Protein AF-A0A3C0AG77-F1 (afdb_monomer_lite)

Radius of gyration: 23.69 Å; chains: 1; bounding box: 54×22×55 Å

Secondary structure (DSSP, 8-state):
-PPP--------PPSS--------SS-EEEEETTEEEEEEPPP---S-TT-PPPPP-TTS-TTPPPPPTT--

Sequence (72 aa):
DPFLVRALSHVVIPKGKKRILVRARNASRLYIDEKLVAETGFHNISSSAHGHVYEVDRSLSPDIRPLHRGDQ

pLDDT: mean 85.44, std 11.72, range [55.78, 97.38]

Foldseek 3Di:
DDDDDDDDDDDDDDDDDDDDDDDDPAWDFDDDPNDTDDIDHGDPDDPDPQPDQDDDPCVVPVPDDRDDRPDD

Structure (mmCIF, N/CA/C/O backbone):
data_AF-A0A3C0AG77-F1
#
_entry.id   AF-A0A3C0AG77-F1
#
loop_
_atom_site.group_PDB
_atom_site.id
_atom_site.type_symbol
_atom_site.label_atom_id
_atom_site.label_alt_id
_atom_site.label_comp_id
_atom_site.label_asym_id
_atom_site.label_entity_id
_atom_site.label_seq_id
_atom_site.pdbx_PDB_ins_code
_atom_site.Cartn_x
_atom_site.Cartn_y
_atom_site.Cartn_z
_atom_site.occupancy
_atom_site.B_iso_or_equiv
_atom_site.auth_seq_id
_atom_site.auth_comp_id
_atom_site.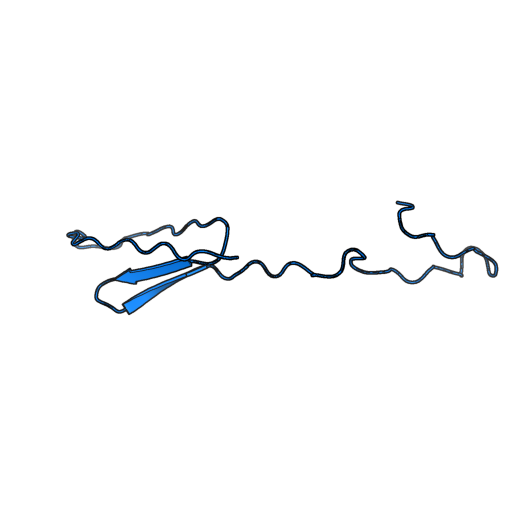auth_asym_id
_atom_site.auth_atom_id
_atom_site.pdbx_PDB_model_num
ATOM 1 N N . ASP A 1 1 ? -3.808 -8.916 -15.059 1.00 59.50 1 ASP A N 1
ATOM 2 C CA . ASP A 1 1 ? -4.945 -8.183 -14.469 1.00 59.50 1 ASP A CA 1
ATOM 3 C C . ASP A 1 1 ? -4.722 -7.853 -13.006 1.00 59.50 1 ASP A C 1
ATOM 5 O O . ASP A 1 1 ? -4.417 -8.757 -12.230 1.00 59.50 1 ASP A O 1
ATOM 9 N N . PRO A 1 2 ? -4.818 -6.575 -12.606 1.00 73.00 2 PRO A N 1
ATOM 10 C CA . PRO A 1 2 ? -4.877 -6.221 -11.197 1.00 73.00 2 PRO A CA 1
ATOM 11 C C . PRO A 1 2 ? -6.234 -6.648 -10.624 1.00 73.00 2 PRO A C 1
ATOM 13 O O . PRO A 1 2 ? -7.278 -6.343 -11.194 1.00 73.00 2 PRO A O 1
ATOM 16 N N . PHE A 1 3 ? -6.227 -7.331 -9.482 1.00 83.56 3 PHE A N 1
ATOM 17 C CA . PHE A 1 3 ? -7.441 -7.617 -8.721 1.00 83.56 3 PHE A CA 1
ATOM 18 C C . PHE A 1 3 ? -7.552 -6.654 -7.535 1.00 83.56 3 PHE A C 1
ATOM 20 O O . PHE A 1 3 ? -6.550 -6.284 -6.919 1.00 83.56 3 PHE A O 1
ATOM 27 N N . LEU A 1 4 ? -8.779 -6.240 -7.218 1.00 88.19 4 LEU A N 1
ATOM 28 C CA . LEU A 1 4 ? -9.084 -5.411 -6.055 1.00 88.19 4 LEU A CA 1
ATOM 29 C C . LEU A 1 4 ? -9.569 -6.303 -4.912 1.00 88.19 4 LEU A C 1
ATOM 31 O O . LEU A 1 4 ? -10.555 -7.020 -5.060 1.00 88.19 4 LEU A O 1
ATOM 35 N N . VAL A 1 5 ? -8.916 -6.205 -3.756 1.00 91.88 5 VAL A N 1
ATOM 36 C CA . VAL A 1 5 ? -9.392 -6.818 -2.511 1.00 91.88 5 VAL A CA 1
ATOM 37 C C . VAL A 1 5 ? -9.969 -5.726 -1.622 1.00 91.88 5 VAL A C 1
ATOM 39 O O . VAL A 1 5 ? -9.317 -4.709 -1.386 1.00 91.88 5 VAL A O 1
ATOM 42 N N . ARG A 1 6 ? -11.184 -5.941 -1.111 1.00 94.12 6 ARG A N 1
ATOM 43 C CA . ARG A 1 6 ? -11.839 -5.039 -0.160 1.00 94.12 6 ARG A CA 1
ATOM 44 C C . ARG A 1 6 ? -12.226 -5.807 1.099 1.00 94.12 6 ARG A C 1
ATOM 46 O O . ARG A 1 6 ? -12.938 -6.801 1.012 1.00 94.12 6 ARG A O 1
ATOM 53 N N . ALA A 1 7 ? -11.785 -5.314 2.250 1.00 93.88 7 ALA A N 1
ATOM 54 C CA . ALA A 1 7 ? -12.163 -5.818 3.565 1.00 93.88 7 ALA A CA 1
ATOM 55 C C . ALA A 1 7 ? -12.806 -4.683 4.369 1.00 93.88 7 ALA A C 1
ATOM 57 O O . ALA A 1 7 ? -12.318 -3.554 4.335 1.00 93.88 7 ALA A O 1
ATOM 58 N N . LEU A 1 8 ? -13.906 -4.982 5.061 1.00 96.25 8 LEU A N 1
ATOM 59 C CA . LEU A 1 8 ? -14.600 -4.045 5.941 1.00 96.25 8 LEU A CA 1
ATOM 60 C C . LEU A 1 8 ? -14.853 -4.711 7.289 1.00 96.25 8 LEU A C 1
ATOM 62 O O . LEU A 1 8 ? -15.140 -5.905 7.358 1.00 96.25 8 LEU A O 1
ATOM 66 N N . SER A 1 9 ? -14.771 -3.923 8.352 1.00 95.94 9 SER A N 1
ATOM 67 C CA . SER A 1 9 ? -15.092 -4.357 9.708 1.00 95.94 9 SER A CA 1
ATOM 68 C C . SER A 1 9 ? -15.523 -3.161 10.542 1.00 95.94 9 SER A C 1
ATOM 70 O O . SER A 1 9 ? -14.962 -2.077 10.385 1.00 95.94 9 SER A O 1
ATOM 72 N N . HIS A 1 10 ? -16.440 -3.373 11.482 1.00 97.12 10 HIS A N 1
ATOM 73 C CA . HIS A 1 10 ? -16.709 -2.404 12.540 1.00 97.12 10 HIS A CA 1
ATOM 74 C C . HIS A 1 10 ? -15.714 -2.615 13.682 1.00 97.12 10 HIS A C 1
ATOM 76 O O . HIS A 1 10 ? -15.641 -3.703 14.251 1.00 97.12 10 HIS A O 1
ATOM 82 N N . VAL A 1 11 ? -14.936 -1.582 14.009 1.00 94.56 11 VAL A N 1
ATOM 83 C CA . VAL A 1 11 ? -13.920 -1.626 15.069 1.00 94.56 11 VAL A CA 1
ATOM 84 C C . VAL A 1 11 ? -14.055 -0.386 15.939 1.00 94.56 11 VAL A C 1
ATOM 86 O O . VAL A 1 11 ? -14.159 0.728 15.433 1.00 94.56 11 VAL A O 1
ATOM 89 N N . VAL A 1 12 ? -14.010 -0.570 17.257 1.00 95.75 12 VAL A N 1
ATOM 90 C CA . VAL A 1 12 ? -13.938 0.544 18.205 1.00 95.75 12 VAL A CA 1
ATOM 91 C C . VAL A 1 12 ? -12.483 0.988 18.329 1.00 95.75 12 VAL A C 1
ATOM 93 O O . VAL A 1 12 ? -11.647 0.248 18.845 1.00 95.75 12 VAL A O 1
ATOM 96 N N . ILE A 1 13 ? -12.175 2.207 17.885 1.00 93.06 13 ILE A N 1
ATOM 97 C CA . ILE A 1 13 ? -10.870 2.836 18.119 1.00 93.06 13 ILE A CA 1
ATOM 98 C C . ILE A 1 13 ? -10.951 3.603 19.448 1.00 93.06 13 ILE A C 1
ATOM 100 O O . ILE A 1 13 ? -11.736 4.548 19.553 1.00 93.06 13 ILE A O 1
ATOM 104 N N . PRO A 1 14 ? -10.165 3.241 20.483 1.00 95.50 14 PRO A N 1
ATOM 105 C CA . PRO A 1 14 ? -10.212 3.935 21.765 1.00 95.50 14 PRO A CA 1
ATOM 106 C C . PRO A 1 14 ? -9.870 5.419 21.621 1.00 95.50 14 PRO A C 1
ATOM 108 O O . PRO A 1 14 ? -9.104 5.804 20.737 1.00 95.50 14 PRO A O 1
ATOM 111 N N . LYS A 1 15 ? -10.349 6.251 22.547 1.00 95.44 15 LYS A N 1
ATOM 112 C CA . LYS A 1 15 ? -10.012 7.682 22.567 1.00 95.44 15 LYS A CA 1
ATOM 113 C C . LYS A 1 15 ? -8.490 7.915 22.654 1.00 95.44 15 LYS A C 1
ATOM 115 O O . LYS A 1 15 ? -7.718 7.055 23.097 1.00 95.44 15 LYS A O 1
ATOM 120 N N . GLY A 1 16 ? -8.061 9.100 22.219 1.00 97.19 16 GLY A N 1
ATOM 121 C CA . GLY A 1 16 ? -6.665 9.550 22.236 1.00 97.19 16 GLY A CA 1
ATOM 122 C C . GLY A 1 16 ? -5.940 9.405 20.894 1.00 97.19 16 GLY A C 1
ATOM 123 O O . GLY A 1 16 ? -6.454 8.816 19.947 1.00 97.19 16 GLY A O 1
ATOM 124 N N . LYS A 1 17 ? -4.723 9.956 20.812 1.00 96.19 17 LYS A N 1
ATOM 125 C CA . LYS A 1 17 ? -3.917 9.971 19.582 1.00 96.19 17 LYS A CA 1
ATOM 126 C C . LYS A 1 17 ? -3.524 8.550 19.172 1.00 96.19 17 LYS A C 1
ATOM 128 O O . LYS A 1 17 ? -2.974 7.804 19.981 1.00 96.19 17 LYS A O 1
ATOM 133 N N . LYS A 1 18 ? -3.777 8.195 17.911 1.00 94.69 18 LYS A N 1
ATOM 134 C CA . LYS A 1 18 ? -3.395 6.906 17.318 1.00 94.69 18 LYS A CA 1
ATOM 135 C C . LYS A 1 18 ? -2.423 7.115 16.164 1.00 94.69 18 LYS A C 1
ATOM 137 O O . LYS A 1 18 ? -2.407 8.170 15.535 1.00 94.69 18 LYS A O 1
ATOM 142 N N . ARG A 1 19 ? -1.606 6.098 15.902 1.00 95.44 19 ARG A N 1
ATOM 143 C CA . ARG A 1 19 ? -0.733 6.006 14.728 1.00 95.44 19 ARG A CA 1
ATOM 144 C C . ARG A 1 19 ? -1.128 4.743 13.981 1.00 95.44 19 ARG A C 1
ATOM 146 O O . ARG A 1 19 ? -1.060 3.662 14.555 1.00 95.44 19 ARG A O 1
ATOM 153 N N . ILE A 1 20 ? -1.563 4.896 12.738 1.00 94.06 20 ILE A N 1
ATOM 154 C CA . ILE A 1 20 ? -1.962 3.789 11.869 1.00 94.06 20 ILE A CA 1
ATOM 155 C C . ILE A 1 20 ? -0.916 3.684 10.762 1.00 94.06 20 ILE A C 1
ATOM 157 O O . ILE A 1 20 ? -0.575 4.692 10.146 1.00 94.06 20 ILE A O 1
ATOM 161 N N . LEU A 1 21 ? -0.389 2.481 10.535 1.00 95.25 21 LEU A N 1
ATOM 162 C CA . LEU A 1 21 ? 0.526 2.192 9.436 1.00 95.25 21 LEU A CA 1
ATOM 163 C C . LEU A 1 21 ? -0.232 1.420 8.361 1.00 95.25 21 LEU A C 1
ATOM 165 O O . LEU A 1 21 ? -0.706 0.314 8.610 1.00 95.25 21 LEU A O 1
ATOM 169 N N . VAL A 1 22 ? -0.299 1.987 7.161 1.00 95.06 22 VAL A N 1
ATOM 170 C CA . VAL A 1 22 ? -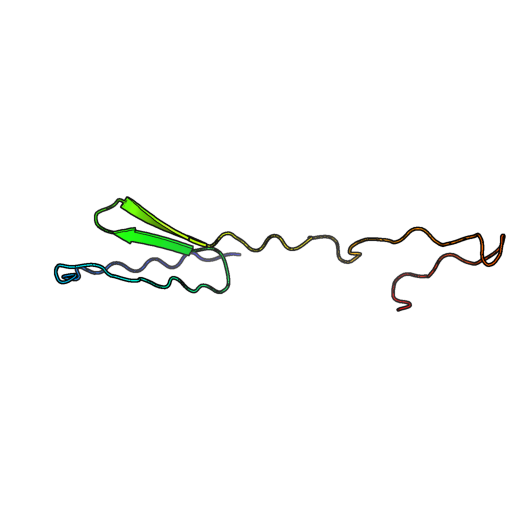0.779 1.284 5.972 1.00 95.06 22 VAL A CA 1
ATOM 171 C C . VAL A 1 22 ? 0.440 0.803 5.195 1.00 95.06 22 VAL A C 1
ATOM 173 O O . VAL A 1 22 ? 1.275 1.607 4.784 1.00 95.06 22 VAL A O 1
ATOM 176 N N . ARG A 1 23 ? 0.559 -0.514 5.011 1.00 93.94 23 ARG A N 1
ATOM 177 C CA . ARG A 1 23 ? 1.612 -1.135 4.203 1.00 93.94 23 ARG A CA 1
ATOM 178 C C . ARG A 1 23 ? 0.963 -1.993 3.135 1.00 93.94 23 ARG A C 1
ATOM 180 O O . ARG A 1 23 ? 0.232 -2.927 3.446 1.00 93.94 23 ARG A O 1
ATOM 187 N N . ALA A 1 24 ? 1.283 -1.704 1.885 1.00 91.12 24 ALA A N 1
ATOM 188 C CA . ALA A 1 24 ? 0.822 -2.470 0.744 1.00 91.12 24 ALA A CA 1
ATOM 189 C C . ALA A 1 24 ? 1.978 -2.673 -0.230 1.00 91.12 24 ALA A C 1
ATOM 191 O O . ALA A 1 24 ? 2.889 -1.848 -0.305 1.00 91.12 24 ALA A O 1
ATOM 192 N N . ARG A 1 25 ? 1.952 -3.791 -0.967 1.00 88.12 25 ARG A N 1
ATOM 193 C CA . ARG A 1 25 ? 2.915 -4.011 -2.050 1.00 88.12 25 ARG A CA 1
ATOM 194 C C . ARG A 1 25 ? 2.674 -3.029 -3.191 1.00 88.12 25 ARG A C 1
ATOM 196 O O . ARG A 1 25 ? 3.634 -2.643 -3.817 1.00 88.12 25 ARG A O 1
ATOM 203 N N . ASN A 1 26 ? 1.427 -2.651 -3.464 1.00 88.81 26 ASN A N 1
ATOM 204 C CA . ASN A 1 26 ? 1.048 -1.687 -4.501 1.00 88.81 26 ASN A CA 1
ATOM 205 C C . ASN A 1 26 ? 0.132 -0.610 -3.883 1.00 88.81 26 ASN A C 1
ATOM 207 O O . ASN A 1 26 ? 0.185 -0.385 -2.671 1.00 88.81 26 ASN A O 1
ATOM 211 N N . ALA A 1 27 ? -0.725 0.032 -4.676 1.00 93.38 27 ALA A N 1
ATOM 212 C CA . ALA A 1 27 ? -1.681 1.002 -4.158 1.00 93.38 27 ALA A CA 1
ATOM 213 C C . ALA A 1 27 ? -2.654 0.408 -3.127 1.00 93.38 27 ALA A C 1
ATOM 215 O O . ALA A 1 27 ? -3.056 -0.755 -3.215 1.00 93.38 27 ALA A O 1
ATOM 216 N N . SER A 1 28 ? -3.061 1.234 -2.168 1.00 95.25 28 SER A N 1
ATOM 217 C CA . SER A 1 28 ? -4.059 0.904 -1.150 1.00 95.25 28 SER A CA 1
ATOM 218 C C . SER A 1 28 ? -4.777 2.163 -0.680 1.00 95.25 28 SER A C 1
ATOM 220 O O . SER A 1 28 ? -4.250 3.267 -0.804 1.00 95.25 28 SER A O 1
ATOM 222 N N . ARG 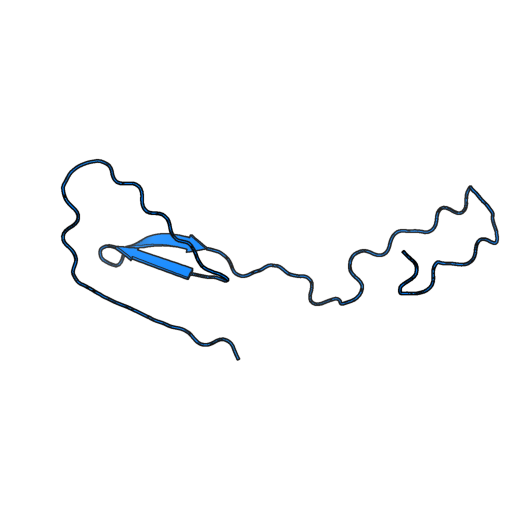A 1 29 ? -5.983 1.997 -0.131 1.00 96.62 29 ARG A N 1
ATOM 223 C CA . ARG A 1 29 ? -6.766 3.075 0.483 1.00 96.62 29 ARG A CA 1
ATOM 224 C C . ARG A 1 29 ? -7.346 2.590 1.803 1.00 96.62 29 ARG A C 1
ATOM 226 O O . ARG A 1 29 ? -7.924 1.504 1.851 1.00 96.62 29 ARG A O 1
ATOM 233 N N . LEU A 1 30 ? -7.207 3.400 2.849 1.00 96.69 30 LEU A N 1
ATOM 234 C CA . LEU A 1 30 ? -7.831 3.182 4.150 1.00 96.69 30 LEU A CA 1
ATOM 235 C C . LEU A 1 30 ? -8.921 4.227 4.375 1.00 96.69 30 LEU A C 1
ATOM 237 O O . LEU A 1 30 ? -8.652 5.430 4.349 1.00 96.69 30 LEU A O 1
ATOM 241 N N . TYR A 1 31 ? -10.126 3.744 4.660 1.00 97.38 31 TYR A N 1
ATOM 242 C CA . TYR A 1 31 ? -11.263 4.568 5.045 1.00 97.38 31 TYR A CA 1
ATOM 243 C C . TYR A 1 31 ? -11.601 4.325 6.517 1.00 97.38 31 TYR A C 1
ATOM 245 O O . TYR A 1 31 ? -11.602 3.178 6.965 1.00 97.38 31 TYR A O 1
ATOM 253 N N . ILE A 1 32 ? -11.891 5.393 7.257 1.00 96.19 32 ILE A N 1
ATOM 254 C CA . ILE A 1 32 ? -12.459 5.344 8.612 1.00 96.19 32 ILE A CA 1
ATOM 255 C C . ILE A 1 32 ? -13.676 6.252 8.597 1.00 96.19 32 ILE A C 1
ATOM 257 O O . ILE A 1 32 ? -13.554 7.402 8.180 1.00 96.19 32 ILE A O 1
ATOM 261 N N . ASP A 1 33 ? -14.831 5.728 9.006 1.00 95.75 33 ASP A N 1
ATOM 262 C CA . ASP A 1 33 ? -16.106 6.454 8.981 1.00 95.75 33 ASP A CA 1
ATOM 263 C C . ASP A 1 33 ? -16.346 7.122 7.615 1.00 95.75 33 ASP A C 1
ATOM 265 O O . ASP A 1 33 ? -16.575 8.323 7.508 1.00 95.75 33 ASP A O 1
ATOM 269 N N . GLU A 1 34 ? -16.171 6.329 6.549 1.00 95.44 34 GLU A N 1
ATOM 270 C CA . GLU A 1 34 ? -16.310 6.724 5.135 1.00 95.44 34 GLU A CA 1
ATOM 271 C C . GLU A 1 34 ? -15.312 7.783 4.632 1.00 95.44 34 GLU A C 1
ATOM 273 O O . GLU A 1 34 ? -15.282 8.112 3.444 1.00 95.44 34 GLU A O 1
ATOM 278 N N . LYS A 1 35 ? -14.407 8.261 5.488 1.00 96.75 35 LYS A N 1
ATOM 279 C CA . LYS A 1 35 ? -13.387 9.247 5.135 1.00 96.75 35 LYS A CA 1
ATOM 280 C C . LYS A 1 35 ? -12.074 8.575 4.748 1.00 96.75 35 LYS A C 1
ATOM 282 O O . LYS A 1 35 ? -11.555 7.752 5.499 1.00 96.75 35 LYS A O 1
ATOM 287 N N . LEU A 1 36 ? -11.492 8.968 3.612 1.00 97.12 36 LEU A N 1
ATOM 288 C CA . LEU A 1 36 ? -10.131 8.567 3.241 1.00 97.12 36 LEU A CA 1
ATOM 289 C C . LEU A 1 36 ? -9.138 9.169 4.244 1.00 97.12 36 LEU A C 1
ATOM 291 O O . LEU A 1 36 ? -9.022 10.390 4.351 1.00 97.12 36 LEU A O 1
ATOM 295 N N . VAL A 1 37 ? -8.437 8.313 4.986 1.00 96.19 37 VAL A N 1
ATOM 296 C CA . VAL A 1 37 ? -7.479 8.743 6.021 1.00 96.19 37 VAL A CA 1
ATOM 297 C C . VAL A 1 37 ? -6.025 8.487 5.639 1.00 96.19 37 VAL A C 1
ATOM 299 O O . VAL A 1 37 ? -5.135 9.137 6.180 1.00 96.19 37 VAL A O 1
ATOM 302 N 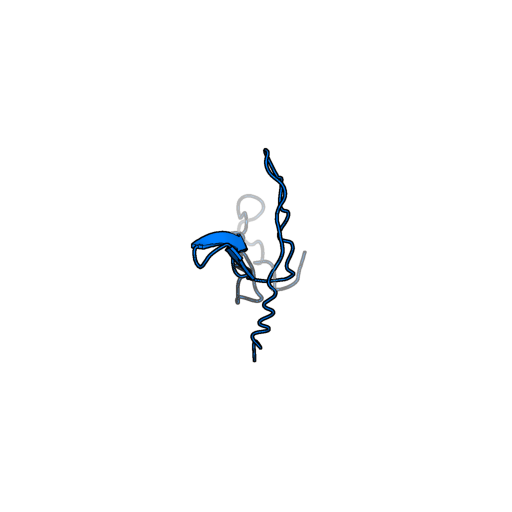N . ALA A 1 38 ? -5.776 7.541 4.732 1.00 96.12 38 ALA A N 1
ATOM 303 C CA . ALA A 1 38 ? -4.447 7.222 4.227 1.00 96.12 38 ALA A CA 1
ATOM 304 C C . ALA A 1 38 ? -4.542 6.481 2.890 1.00 96.12 38 ALA A C 1
ATOM 306 O O . ALA A 1 38 ? -5.474 5.704 2.661 1.00 96.12 38 ALA A O 1
ATOM 307 N N . GLU A 1 39 ? -3.537 6.670 2.042 1.00 96.38 39 GLU A N 1
ATOM 308 C CA . GLU A 1 39 ? -3.372 5.917 0.804 1.00 96.38 39 GLU A CA 1
ATOM 309 C C . GLU A 1 39 ? -1.898 5.647 0.502 1.00 96.38 39 GLU A C 1
ATOM 311 O O . GLU A 1 39 ? -1.004 6.366 0.953 1.00 96.38 39 GLU A O 1
ATOM 316 N N . THR A 1 40 ? -1.657 4.594 -0.274 1.00 94.44 40 THR A N 1
ATOM 317 C CA . THR A 1 40 ? -0.382 4.361 -0.954 1.00 94.44 40 THR A CA 1
ATOM 318 C C . THR A 1 40 ? -0.615 4.440 -2.456 1.00 94.44 40 THR A C 1
ATOM 320 O O . THR A 1 40 ? -1.633 3.958 -2.957 1.00 94.44 40 THR A O 1
ATOM 323 N N . GLY A 1 41 ? 0.319 5.056 -3.179 1.00 91.56 41 GLY A N 1
ATOM 324 C CA . GLY A 1 41 ? 0.253 5.165 -4.633 1.00 91.56 41 GLY A CA 1
ATOM 325 C C . GLY A 1 41 ? 0.536 3.840 -5.337 1.00 91.56 41 GLY A C 1
ATOM 326 O O . GLY A 1 41 ? 1.082 2.900 -4.753 1.00 91.56 41 GLY A O 1
ATOM 327 N N . PHE A 1 42 ? 0.182 3.779 -6.619 1.00 89.44 42 PHE A N 1
ATOM 328 C CA . PHE A 1 42 ? 0.667 2.711 -7.485 1.00 89.44 42 PHE A CA 1
ATOM 329 C C . PHE A 1 42 ? 2.171 2.853 -7.688 1.00 89.44 42 PHE A C 1
ATOM 331 O O . PHE A 1 42 ? 2.715 3.959 -7.638 1.00 89.44 42 PHE A O 1
ATOM 338 N N . HIS A 1 43 ? 2.843 1.737 -7.958 1.00 85.00 43 HIS A N 1
ATOM 339 C CA . HIS A 1 43 ? 4.222 1.824 -8.407 1.00 85.00 43 HIS A CA 1
ATOM 340 C C . HIS A 1 43 ? 4.307 2.662 -9.684 1.00 85.00 43 HIS A C 1
ATOM 342 O O . HIS A 1 43 ? 3.633 2.367 -10.670 1.00 85.00 43 HIS A O 1
ATOM 348 N N . ASN A 1 44 ? 5.185 3.659 -9.673 1.00 83.44 44 ASN A N 1
ATOM 349 C CA . ASN A 1 44 ? 5.559 4.402 -10.865 1.00 83.44 44 ASN 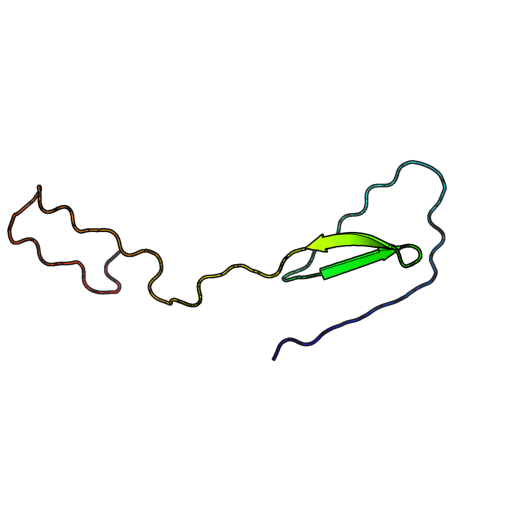A CA 1
ATOM 350 C C . ASN A 1 44 ? 6.851 3.804 -11.433 1.00 83.44 44 ASN A C 1
ATOM 352 O O . ASN A 1 44 ? 7.931 4.375 -11.297 1.00 83.44 44 ASN A O 1
ATOM 356 N N . ILE A 1 45 ? 6.745 2.583 -11.958 1.00 79.12 45 ILE A N 1
ATOM 357 C CA . ILE A 1 45 ? 7.864 1.897 -12.608 1.00 79.12 45 ILE A CA 1
ATOM 358 C C . ILE A 1 45 ? 7.784 2.205 -14.096 1.00 79.12 45 ILE A C 1
ATOM 360 O O . ILE A 1 45 ? 6.713 2.087 -14.692 1.00 79.12 45 ILE A O 1
ATOM 364 N N . SER A 1 46 ? 8.917 2.575 -14.690 1.00 76.88 46 SER A N 1
ATOM 365 C CA . SER A 1 46 ? 9.015 2.730 -16.137 1.00 76.88 46 SER A CA 1
ATOM 366 C C . SER A 1 46 ? 8.564 1.444 -16.828 1.00 76.88 46 SER A C 1
ATOM 368 O O . SER A 1 46 ? 9.023 0.354 -16.486 1.00 76.88 46 SER A O 1
ATOM 370 N N . SER A 1 47 ? 7.683 1.573 -17.819 1.00 73.25 47 SER A N 1
ATOM 371 C CA . SER A 1 47 ? 7.349 0.475 -18.729 1.00 73.25 47 SER A CA 1
ATOM 372 C C . SER A 1 47 ? 8.451 0.228 -19.765 1.00 73.25 47 SER A C 1
ATOM 374 O O . SER A 1 47 ? 8.421 -0.785 -20.461 1.00 73.25 47 SER A O 1
ATOM 376 N N . SER A 1 48 ? 9.434 1.132 -19.873 1.00 77.81 48 SER A N 1
ATOM 377 C CA . SER A 1 48 ? 10.593 0.951 -20.741 1.00 77.81 48 SER A CA 1
ATOM 378 C C . SER A 1 48 ? 11.571 -0.027 -20.103 1.00 77.81 48 SER A C 1
ATOM 380 O O . SER A 1 48 ? 12.157 0.252 -19.057 1.00 77.81 48 SER A O 1
ATOM 382 N N . ALA A 1 49 ? 11.825 -1.134 -20.797 1.00 69.25 49 ALA A N 1
ATOM 383 C CA . ALA A 1 49 ? 12.884 -2.076 -20.447 1.00 69.25 49 ALA A CA 1
ATOM 384 C C . ALA A 1 49 ? 14.303 -1.498 -20.643 1.00 69.25 49 ALA A C 1
ATOM 386 O O . ALA A 1 49 ? 15.283 -2.187 -20.377 1.00 69.25 49 ALA A O 1
ATOM 387 N N . HIS A 1 50 ? 14.437 -0.262 -21.143 1.00 72.94 50 HIS A N 1
ATOM 388 C CA . HIS A 1 50 ? 15.728 0.364 -21.453 1.00 72.94 50 HIS A CA 1
ATOM 389 C C . HIS A 1 50 ? 16.184 1.390 -20.412 1.00 72.94 50 HIS A C 1
ATOM 391 O O . HIS A 1 50 ? 17.315 1.855 -20.498 1.00 72.94 50 HIS A O 1
ATOM 397 N N . GLY A 1 51 ? 15.346 1.726 -19.422 1.00 72.00 51 GLY A N 1
ATOM 398 C CA . GLY A 1 51 ? 15.706 2.710 -18.396 1.00 72.00 51 GLY A CA 1
ATOM 399 C C . GLY A 1 51 ? 16.094 4.073 -18.988 1.00 72.00 51 GLY A C 1
ATOM 400 O O . GLY A 1 51 ? 15.532 4.498 -19.998 1.00 72.00 51 GLY A O 1
ATOM 401 N N . HIS A 1 52 ? 17.035 4.762 -18.338 1.00 74.75 52 HIS A N 1
ATOM 402 C CA . HIS A 1 52 ? 17.640 5.997 -18.839 1.00 74.75 52 HIS A CA 1
ATOM 403 C C . HIS A 1 52 ? 18.877 5.654 -19.680 1.00 74.75 52 HIS A C 1
ATOM 405 O O . HIS A 1 52 ? 19.797 5.011 -19.178 1.00 74.75 52 HIS A O 1
ATOM 411 N N . VAL A 1 53 ? 18.919 6.098 -20.938 1.00 75.00 53 VAL A N 1
ATOM 412 C CA . VAL A 1 53 ? 20.105 5.963 -21.796 1.00 75.00 53 VAL A CA 1
ATOM 413 C C . VAL A 1 53 ? 21.005 7.166 -21.545 1.00 75.00 53 VAL A C 1
ATOM 415 O O . VAL A 1 53 ? 20.573 8.304 -21.707 1.00 75.00 53 VAL A O 1
ATOM 418 N N . TYR A 1 54 ? 22.234 6.926 -21.097 1.00 75.44 54 TYR A N 1
ATOM 419 C CA . TYR A 1 54 ? 23.221 7.989 -20.936 1.00 75.44 54 TYR A CA 1
ATOM 420 C C . TYR A 1 54 ? 23.835 8.342 -22.290 1.00 75.44 54 TYR A C 1
ATOM 422 O O . TYR A 1 54 ? 24.124 7.455 -23.095 1.00 75.44 54 TYR A O 1
ATOM 430 N N . GLU A 1 55 ? 24.044 9.635 -22.526 1.00 78.12 55 GLU A N 1
ATOM 431 C CA . GLU A 1 55 ? 24.832 10.094 -23.666 1.00 78.12 55 GLU A CA 1
ATOM 432 C C . GLU A 1 55 ? 26.272 9.595 -23.532 1.00 78.12 55 GLU A C 1
ATOM 434 O O . GLU A 1 55 ? 26.850 9.579 -22.443 1.00 78.12 55 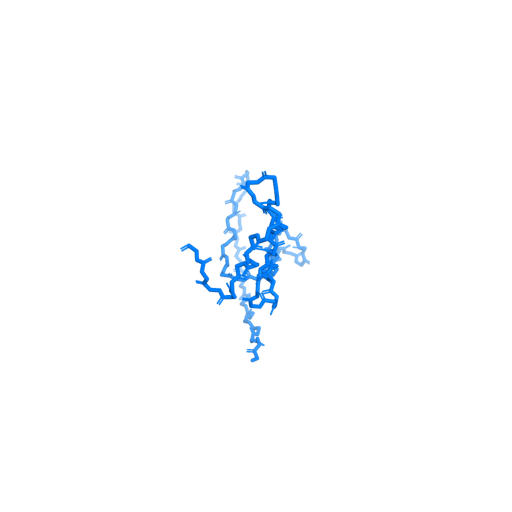GLU A O 1
ATOM 439 N N . VAL A 1 56 ? 26.852 9.172 -24.651 1.00 79.56 56 VAL A N 1
ATOM 440 C CA . VAL A 1 56 ? 28.226 8.666 -24.685 1.00 79.56 56 VAL A CA 1
ATOM 441 C C . VAL A 1 56 ? 29.184 9.849 -24.600 1.00 79.56 56 VAL A C 1
ATOM 443 O O . VAL A 1 56 ? 29.137 10.741 -25.449 1.00 79.56 56 VAL A O 1
ATOM 446 N N . ASP A 1 57 ? 30.080 9.846 -23.611 1.00 82.25 57 ASP A N 1
ATOM 447 C CA . ASP A 1 57 ? 31.145 10.844 -23.518 1.00 82.25 57 ASP A CA 1
ATOM 448 C C . ASP A 1 57 ? 32.179 10.629 -24.634 1.00 82.25 57 ASP A C 1
ATOM 450 O O . ASP A 1 57 ? 33.020 9.730 -24.584 1.00 82.25 57 ASP A O 1
ATOM 454 N N . ARG A 1 58 ? 32.109 11.477 -25.664 1.00 81.19 58 ARG A N 1
ATOM 455 C CA . ARG A 1 58 ? 33.019 11.450 -26.819 1.00 81.19 58 ARG A CA 1
ATOM 456 C C . ARG A 1 58 ? 34.324 12.210 -26.588 1.00 81.19 58 ARG A C 1
ATOM 458 O O . ARG A 1 58 ? 35.166 12.233 -27.483 1.00 81.19 58 ARG A O 1
ATOM 465 N N . SER A 1 59 ? 34.516 12.833 -25.423 1.00 84.81 59 SER A N 1
ATOM 466 C CA . SER A 1 59 ? 35.775 13.523 -25.109 1.00 84.81 59 SER A CA 1
ATOM 467 C C . SER A 1 59 ? 36.950 12.551 -24.953 1.00 84.81 59 SER A C 1
ATOM 469 O O . SER A 1 59 ? 38.090 12.913 -25.236 1.00 84.81 59 SER A O 1
ATOM 471 N N . LEU A 1 60 ? 36.667 11.301 -24.570 1.00 80.75 60 LEU A N 1
ATOM 472 C CA . LEU A 1 60 ? 37.663 10.241 -24.403 1.00 80.75 60 LEU A CA 1
ATOM 473 C C . LEU A 1 60 ? 38.167 9.677 -25.741 1.00 80.75 60 LEU A C 1
ATOM 475 O O . LEU A 1 60 ? 39.314 9.243 -25.833 1.00 80.75 60 LEU A O 1
ATOM 479 N N . SER A 1 61 ? 37.323 9.667 -26.778 1.00 82.56 61 SER A N 1
ATOM 480 C CA . SER A 1 61 ? 37.698 9.316 -28.151 1.00 82.56 61 SER A CA 1
ATOM 481 C C . SER A 1 61 ? 36.595 9.739 -29.136 1.00 82.56 61 SER A C 1
ATOM 483 O O . SER A 1 61 ? 35.430 9.405 -28.903 1.00 82.56 61 SER A O 1
ATOM 485 N N . PRO A 1 62 ? 36.929 10.413 -30.257 1.00 82.31 62 PRO A N 1
ATOM 486 C CA . PRO A 1 62 ? 35.939 10.848 -31.248 1.00 82.31 62 PRO A CA 1
ATOM 487 C C . PRO A 1 62 ? 35.158 9.696 -31.893 1.00 82.31 62 PRO A C 1
ATOM 489 O O . PRO A 1 62 ? 33.984 9.863 -32.226 1.00 82.31 62 PRO A O 1
ATOM 492 N N . ASP A 1 63 ? 35.802 8.531 -32.020 1.00 86.94 63 ASP A N 1
ATOM 493 C CA . ASP A 1 63 ? 35.274 7.337 -32.691 1.00 86.94 63 ASP A CA 1
ATOM 494 C C . ASP A 1 63 ? 34.827 6.253 -31.696 1.00 86.94 63 ASP A C 1
ATOM 496 O O . ASP A 1 63 ? 34.705 5.074 -32.049 1.00 86.94 63 ASP A O 1
ATOM 500 N N . ILE A 1 64 ? 34.597 6.622 -30.429 1.00 82.94 64 ILE A N 1
ATOM 501 C CA . ILE A 1 64 ? 34.120 5.672 -29.425 1.00 82.94 64 ILE A CA 1
ATOM 502 C C . ILE A 1 64 ? 32.777 5.082 -29.868 1.00 82.94 64 ILE A C 1
ATOM 504 O O . ILE A 1 64 ? 31.819 5.795 -30.183 1.00 82.94 64 ILE A O 1
ATOM 508 N N . ARG A 1 65 ? 32.710 3.747 -29.928 1.00 79.56 65 ARG A N 1
ATOM 509 C CA . ARG A 1 65 ? 31.464 3.070 -30.285 1.00 79.56 65 ARG A CA 1
ATOM 510 C C . ARG A 1 65 ? 30.421 3.327 -29.199 1.00 79.56 65 ARG A C 1
ATOM 512 O O . ARG A 1 65 ? 30.755 3.207 -28.019 1.00 79.56 65 ARG A O 1
ATOM 519 N N . PRO A 1 66 ? 29.165 3.627 -29.570 1.00 73.94 66 PRO A N 1
ATOM 520 C CA . PRO A 1 66 ? 28.084 3.651 -28.602 1.00 73.94 66 PRO A CA 1
ATOM 521 C C . PRO A 1 66 ? 28.003 2.316 -27.863 1.00 73.94 66 PRO A C 1
ATOM 523 O O . PRO A 1 66 ? 28.154 1.264 -28.488 1.00 73.94 66 PRO A O 1
ATOM 526 N N . LEU A 1 67 ? 27.762 2.361 -26.551 1.00 69.25 67 LEU A N 1
ATOM 527 C CA . LEU A 1 67 ? 27.518 1.149 -25.770 1.00 69.25 67 LEU A CA 1
ATOM 528 C C . LEU A 1 67 ? 26.333 0.392 -26.380 1.00 69.25 67 LEU A C 1
ATOM 530 O O . LEU A 1 67 ? 25.293 0.985 -26.691 1.00 69.25 67 LEU A O 1
ATOM 534 N N . HIS A 1 68 ? 26.487 -0.917 -26.573 1.00 62.50 68 HIS A N 1
ATOM 535 C CA . HIS A 1 68 ? 25.367 -1.747 -26.988 1.00 62.50 68 HIS A CA 1
ATOM 536 C C . HIS A 1 68 ? 24.407 -1.938 -25.811 1.00 62.50 68 HIS A C 1
ATOM 538 O O . HIS A 1 68 ? 24.776 -1.816 -24.642 1.00 62.50 68 HIS A O 1
ATOM 544 N N . ARG A 1 69 ? 23.132 -2.226 -26.105 1.00 59.09 69 ARG A N 1
ATOM 545 C CA . ARG A 1 69 ? 22.164 -2.505 -25.037 1.00 59.09 69 ARG A CA 1
ATOM 546 C C . ARG A 1 69 ? 22.660 -3.693 -24.205 1.00 59.09 69 ARG A C 1
ATOM 548 O O . ARG A 1 69 ? 22.768 -4.788 -24.745 1.00 59.09 69 ARG A O 1
ATOM 555 N N . GLY A 1 70 ? 22.868 -3.480 -22.906 1.00 56.06 70 GLY A N 1
ATOM 556 C CA . GLY A 1 70 ? 23.222 -4.536 -21.949 1.00 56.06 70 GLY A CA 1
ATOM 557 C C . GLY A 1 70 ? 24.679 -4.549 -21.483 1.00 56.06 70 GLY A C 1
ATOM 558 O O . GLY A 1 70 ? 24.971 -5.296 -20.555 1.00 56.06 70 GLY A O 1
ATOM 559 N N . ASP A 1 71 ? 25.555 -3.718 -22.050 1.00 57.19 71 ASP A N 1
ATOM 560 C CA . ASP A 1 71 ? 26.920 -3.542 -21.544 1.00 57.19 71 ASP A CA 1
ATOM 561 C C . ASP A 1 71 ? 26.880 -2.581 -20.333 1.00 57.19 71 ASP A C 1
ATOM 563 O O . ASP A 1 71 ? 26.723 -1.370 -20.506 1.00 57.19 71 ASP A O 1
ATOM 567 N N . GLN A 1 72 ? 26.935 -3.126 -19.109 1.00 55.78 72 GLN A N 1
ATOM 568 C CA . GLN A 1 72 ? 27.196 -2.386 -17.860 1.00 55.78 72 GLN A CA 1
ATOM 569 C C . GLN A 1 72 ? 28.602 -2.676 -17.346 1.00 55.78 72 GLN A C 1
ATOM 571 O O . GLN A 1 72 ? 29.028 -3.848 -17.451 1.00 55.78 72 GLN A O 1
#